Protein AF-A0A842P219-F1 (afdb_monomer_lite)

Sequence (97 aa):
MKKFTKKRVAELTEKYGTPVGFQNNIPIFKAIKKNAYQMKIFCSYCKRWHLHGLTTEYGHRVAHCGDQRIGRKWQKSQDSPYYNLGYFIFLVDGEEK

Foldseek 3Di:
DDDDDPVVLVVLCVPWQDFPDDDPNAGETEWEDPDPFWIWGQHNVQSDIDIDTDDPAKDFDADQDPFDDDPNDTDHSVNRPRHPRHHMYGYDPDDPD

pLDDT: mean 83.83, std 9.53, range [51.84, 93.12]

Radius of gyration: 13.05 Å; chains: 1; bounding box: 27×30×34 Å

Structure (mmCIF, N/CA/C/O backbone):
data_AF-A0A842P219-F1
#
_entry.id   AF-A0A842P219-F1
#
loop_
_atom_site.group_PDB
_atom_site.id
_atom_site.type_symbol
_atom_site.label_atom_id
_atom_site.label_alt_id
_atom_site.label_comp_id
_atom_site.label_asym_id
_atom_site.label_entity_id
_atom_site.label_seq_id
_atom_site.pdbx_PDB_ins_code
_atom_site.Cartn_x
_atom_site.Cartn_y
_atom_site.Cartn_z
_atom_site.occupancy
_atom_site.B_iso_or_equiv
_atom_site.auth_seq_id
_atom_site.auth_comp_id
_atom_site.auth_asym_id
_atom_site.auth_atom_id
_atom_site.pdbx_PDB_model_num
ATOM 1 N N . MET A 1 1 ? 7.375 -0.241 16.363 1.00 55.38 1 MET A N 1
ATOM 2 C CA . MET A 1 1 ? 6.734 0.780 15.496 1.00 55.38 1 MET A CA 1
ATOM 3 C C . MET A 1 1 ? 5.691 1.544 16.300 1.00 55.38 1 MET A C 1
ATOM 5 O O . MET A 1 1 ? 4.823 0.900 16.881 1.00 55.38 1 MET A O 1
ATOM 9 N N . LYS A 1 2 ? 5.765 2.883 16.354 1.00 57.84 2 LYS A N 1
ATOM 10 C CA . LYS A 1 2 ? 4.700 3.712 16.947 1.00 57.84 2 LYS A CA 1
ATOM 11 C C . LYS A 1 2 ? 3.395 3.473 16.176 1.00 57.84 2 LYS A C 1
ATOM 13 O O . LYS A 1 2 ? 3.402 3.465 14.948 1.00 57.84 2 LYS A O 1
ATOM 18 N N . LYS A 1 3 ? 2.290 3.234 16.888 1.00 68.19 3 LYS A N 1
ATOM 19 C CA . LYS A 1 3 ? 0.962 3.124 16.269 1.00 68.19 3 LYS A CA 1
ATOM 20 C C . LYS A 1 3 ? 0.532 4.511 15.790 1.00 68.19 3 LYS A C 1
ATOM 22 O O . LYS A 1 3 ? 0.642 5.473 16.545 1.00 68.19 3 LYS A O 1
ATOM 27 N N . PHE A 1 4 ? 0.048 4.608 14.556 1.00 82.81 4 PHE A N 1
ATOM 28 C CA . PHE A 1 4 ? -0.552 5.839 14.048 1.00 82.81 4 PHE A CA 1
ATOM 29 C C . PHE A 1 4 ? -1.808 6.194 14.850 1.00 82.81 4 PHE A C 1
ATOM 31 O O . PHE A 1 4 ? -2.537 5.310 15.310 1.00 82.81 4 PHE A O 1
ATOM 38 N N . THR A 1 5 ? -2.076 7.490 15.005 1.00 87.38 5 THR A N 1
ATOM 39 C CA . THR A 1 5 ? -3.359 7.957 15.542 1.00 87.38 5 THR A CA 1
ATOM 40 C C . THR A 1 5 ? -4.488 7.573 14.583 1.00 87.38 5 THR A C 1
ATOM 42 O O . THR A 1 5 ? -4.261 7.411 13.383 1.00 87.38 5 THR A O 1
ATOM 45 N N . LYS A 1 6 ? -5.727 7.453 15.081 1.00 87.12 6 LYS A N 1
ATOM 46 C CA . LYS A 1 6 ? -6.896 7.164 14.224 1.00 87.12 6 LYS A CA 1
ATOM 47 C C . LYS A 1 6 ? -7.028 8.173 13.077 1.00 87.12 6 LYS A C 1
ATOM 49 O O . LYS A 1 6 ? -7.256 7.766 11.943 1.00 87.12 6 LYS A O 1
ATOM 54 N N . LYS A 1 7 ? -6.807 9.461 13.373 1.00 91.50 7 LYS A N 1
ATOM 55 C CA . LYS A 1 7 ? -6.804 10.545 12.382 1.00 91.50 7 LYS A CA 1
ATOM 56 C C . LYS A 1 7 ? -5.763 10.297 11.287 1.00 91.50 7 LYS A C 1
ATOM 58 O O . LYS A 1 7 ? -6.115 10.260 10.116 1.00 91.50 7 LYS A O 1
ATOM 63 N N . ARG A 1 8 ? -4.513 10.003 11.666 1.00 89.81 8 ARG A N 1
ATOM 64 C CA . ARG A 1 8 ? -3.448 9.721 10.694 1.00 89.81 8 ARG A CA 1
ATOM 65 C C . ARG A 1 8 ? -3.733 8.469 9.861 1.00 89.81 8 ARG A C 1
ATOM 67 O O . ARG A 1 8 ? -3.441 8.452 8.673 1.00 89.81 8 ARG A O 1
ATOM 74 N N . VAL A 1 9 ? -4.315 7.424 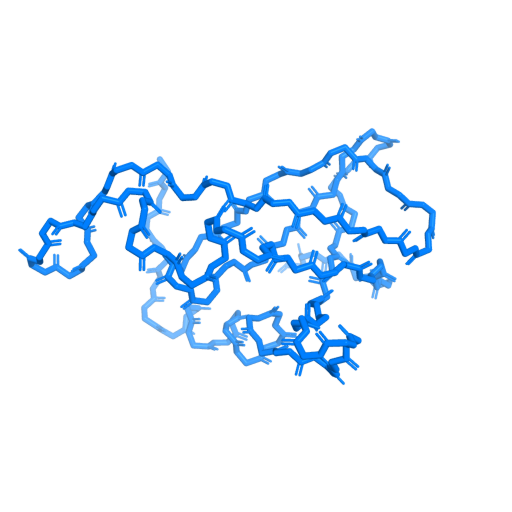10.453 1.00 89.75 9 VAL A N 1
ATOM 75 C CA . VAL A 1 9 ? -4.727 6.223 9.705 1.00 89.75 9 VAL A CA 1
ATOM 76 C C . VAL A 1 9 ? -5.790 6.550 8.656 1.00 89.75 9 VAL A C 1
ATOM 78 O O . VAL A 1 9 ? -5.718 6.005 7.554 1.00 89.75 9 VAL A O 1
ATOM 81 N N . ALA A 1 10 ? -6.762 7.404 8.982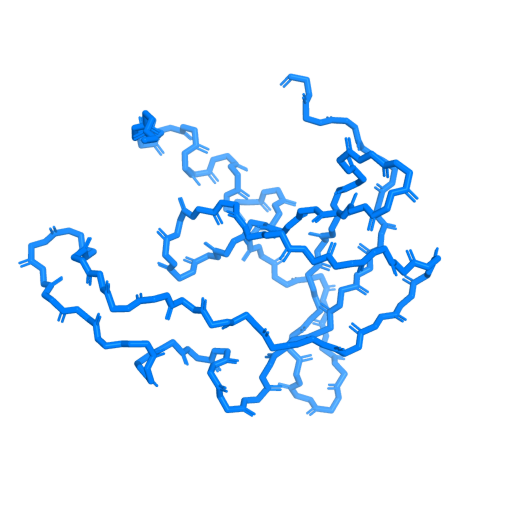 1.00 90.81 10 ALA A N 1
ATOM 82 C CA . ALA A 1 10 ? -7.797 7.826 8.042 1.00 90.81 10 ALA A CA 1
ATOM 83 C C . ALA A 1 10 ? -7.189 8.613 6.872 1.00 90.81 10 ALA A C 1
ATOM 85 O O . ALA A 1 10 ? -7.353 8.196 5.730 1.00 90.81 10 ALA A O 1
ATOM 86 N N . GLU A 1 11 ? -6.376 9.633 7.165 1.00 92.75 11 GLU A N 1
ATOM 87 C CA . GLU A 1 11 ? -5.671 10.440 6.155 1.00 92.75 11 GLU A CA 1
ATOM 88 C C . GLU A 1 11 ? -4.813 9.574 5.216 1.00 92.75 11 GLU A C 1
ATOM 90 O O . GLU A 1 11 ? -4.843 9.723 3.996 1.00 92.75 11 GLU A O 1
ATOM 95 N N . LEU A 1 12 ? -4.049 8.628 5.775 1.00 92.19 12 LEU A N 1
ATOM 96 C CA . LEU A 1 12 ? -3.217 7.718 4.985 1.00 92.19 12 LEU A CA 1
ATOM 97 C C . LEU A 1 12 ? -4.053 6.726 4.166 1.00 92.19 12 LEU A C 1
ATOM 99 O O . LEU A 1 12 ? -3.680 6.399 3.040 1.00 92.19 12 LEU A O 1
ATOM 103 N N . THR A 1 13 ? -5.179 6.250 4.708 1.00 91.44 13 THR A N 1
ATOM 104 C CA . THR A 1 13 ? -6.091 5.355 3.977 1.00 91.44 13 THR A CA 1
ATOM 105 C C . THR A 1 13 ? -6.705 6.080 2.785 1.00 91.44 13 THR A C 1
ATOM 107 O O . THR A 1 13 ? -6.705 5.535 1.687 1.00 91.44 13 THR A O 1
ATOM 110 N N . GLU A 1 14 ? -7.179 7.306 2.982 1.00 91.75 14 GLU A N 1
ATOM 111 C CA . GLU A 1 14 ? -7.755 8.128 1.920 1.00 91.75 14 GLU A CA 1
ATOM 112 C C . GLU A 1 14 ? -6.714 8.435 0.839 1.00 91.75 14 GLU A C 1
ATOM 114 O O . GLU A 1 14 ? -6.942 8.184 -0.342 1.00 91.75 14 GLU A O 1
ATOM 119 N N . LYS A 1 15 ? -5.521 8.885 1.244 1.00 91.88 15 LYS A N 1
ATOM 120 C CA . LYS A 1 15 ? -4.495 9.327 0.295 1.00 91.88 15 LYS A CA 1
ATOM 121 C C . LYS A 1 15 ? -3.796 8.184 -0.449 1.00 91.88 15 LYS A C 1
ATOM 123 O O . LYS A 1 15 ? -3.479 8.344 -1.628 1.00 91.88 15 LYS A O 1
ATOM 128 N N . TYR A 1 16 ? -3.515 7.067 0.229 1.00 92.19 16 TYR A N 1
ATOM 129 C CA . TYR A 1 16 ? -2.644 5.996 -0.288 1.00 92.19 16 TYR A CA 1
ATOM 130 C C . TYR A 1 16 ? -3.236 4.585 -0.182 1.00 92.19 16 TYR A C 1
ATOM 132 O O . TYR A 1 16 ? -2.812 3.698 -0.915 1.00 92.19 16 TYR A O 1
ATOM 140 N N . GLY A 1 17 ? -4.192 4.361 0.723 1.00 89.94 17 GLY A N 1
ATOM 141 C CA . GLY A 1 17 ? -4.820 3.053 0.938 1.00 89.94 17 GLY A CA 1
ATOM 142 C C . GLY A 1 17 ? -6.056 2.781 0.075 1.00 89.94 17 GLY A C 1
ATOM 143 O O . GLY A 1 17 ? -6.619 1.690 0.165 1.00 89.94 17 GLY A O 1
ATOM 144 N N . THR A 1 18 ? -6.489 3.744 -0.736 1.00 92.06 18 THR A N 1
ATOM 145 C CA . THR A 1 18 ? -7.610 3.588 -1.670 1.00 92.06 18 THR A CA 1
ATOM 146 C C . THR A 1 18 ? -7.057 3.283 -3.063 1.00 92.06 18 THR A C 1
ATOM 148 O O . THR A 1 18 ? -6.149 3.998 -3.503 1.00 92.06 18 THR A O 1
ATOM 151 N N . PRO A 1 19 ? -7.541 2.231 -3.754 1.00 92.19 19 PRO A N 1
ATOM 152 C CA . PRO A 1 19 ? -7.102 1.942 -5.113 1.00 92.19 19 PRO A CA 1
ATOM 153 C C . PRO A 1 19 ? -7.391 3.122 -6.046 1.00 92.19 19 PRO A C 1
ATOM 155 O O . PRO A 1 19 ? -8.478 3.691 -6.003 1.00 92.19 19 PRO A O 1
ATOM 158 N N . VAL A 1 20 ? -6.436 3.470 -6.906 1.00 92.94 20 VAL A N 1
ATOM 159 C CA . VAL A 1 20 ? -6.622 4.494 -7.954 1.00 92.94 20 VAL A CA 1
ATOM 160 C C . VAL A 1 20 ? -7.250 3.930 -9.225 1.00 92.94 20 VAL A C 1
ATOM 162 O O . VAL A 1 20 ? -7.641 4.680 -10.111 1.00 92.94 20 VAL A O 1
ATOM 165 N N . GLY A 1 21 ? -7.322 2.608 -9.322 1.00 93.12 21 GLY A N 1
ATOM 166 C CA . GLY A 1 21 ? -7.852 1.887 -10.463 1.00 93.12 21 GLY A CA 1
ATOM 167 C C . GLY A 1 21 ? -7.704 0.387 -10.261 1.00 93.12 21 G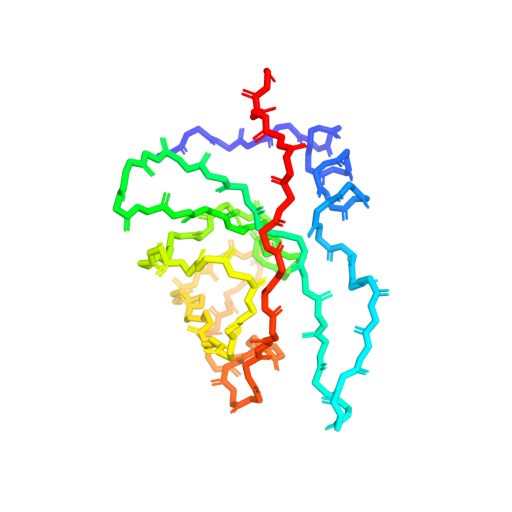LY A C 1
ATOM 168 O O . GLY A 1 21 ? -7.256 -0.072 -9.204 1.00 93.12 21 GLY A O 1
ATOM 169 N N . PHE A 1 22 ? -8.069 -0.366 -11.290 1.00 93.06 22 PHE A N 1
ATOM 170 C CA . PHE A 1 22 ? -7.979 -1.819 -11.310 1.00 93.06 22 PHE A CA 1
ATOM 171 C C . PHE A 1 22 ? -7.401 -2.270 -12.648 1.00 93.06 22 PHE A C 1
ATOM 173 O O . PHE A 1 22 ? -7.751 -1.723 -13.691 1.00 93.06 22 PHE A O 1
ATOM 180 N N . GLN A 1 23 ? -6.546 -3.286 -12.616 1.00 90.25 23 GLN A N 1
ATOM 181 C CA . GLN A 1 23 ? -6.072 -3.993 -13.802 1.00 90.25 23 GLN A CA 1
ATOM 182 C C . GLN A 1 23 ? -6.410 -5.470 -13.630 1.00 90.25 23 GLN A C 1
ATOM 184 O O . GLN A 1 23 ? -5.966 -6.088 -12.669 1.00 90.25 23 GLN A O 1
ATOM 189 N N . ASN A 1 24 ? -7.211 -6.040 -14.533 1.00 90.25 24 ASN A N 1
ATOM 190 C CA . ASN A 1 24 ? -7.677 -7.432 -14.443 1.00 90.25 24 ASN A CA 1
ATOM 191 C C . ASN A 1 24 ? -8.299 -7.770 -13.070 1.00 90.25 24 ASN A C 1
ATOM 193 O O . ASN A 1 24 ? -7.983 -8.796 -12.477 1.00 90.25 24 ASN A O 1
ATOM 197 N N . ASN A 1 25 ? -9.145 -6.879 -12.535 1.00 89.81 25 ASN A N 1
ATOM 198 C CA . ASN A 1 25 ? -9.738 -6.963 -11.187 1.00 89.81 25 ASN A CA 1
ATOM 199 C C . ASN A 1 25 ? -8.741 -6.917 -10.012 1.00 89.81 25 ASN A C 1
ATOM 201 O O . ASN A 1 25 ? -9.138 -7.089 -8.860 1.00 89.81 25 ASN A O 1
ATOM 205 N N . ILE A 1 26 ? -7.464 -6.628 -10.266 1.00 89.94 26 ILE A N 1
ATOM 206 C CA . ILE A 1 26 ? -6.440 -6.444 -9.236 1.00 89.94 26 ILE A CA 1
ATOM 207 C C . ILE A 1 26 ? -6.290 -4.938 -8.964 1.00 89.94 26 ILE A C 1
ATOM 209 O O . ILE A 1 26 ? -6.087 -4.166 -9.906 1.00 89.94 26 ILE A O 1
ATOM 213 N N . PRO A 1 27 ? -6.392 -4.482 -7.703 1.00 91.81 27 PRO A N 1
ATOM 214 C CA . PRO A 1 27 ? -6.339 -3.060 -7.378 1.00 91.81 27 PRO A CA 1
ATOM 215 C C . PRO A 1 27 ? -4.954 -2.461 -7.640 1.00 91.81 27 PRO A C 1
ATOM 217 O O . PRO A 1 27 ? -3.934 -3.119 -7.440 1.00 91.81 27 PRO A O 1
ATOM 220 N N . ILE A 1 28 ? -4.921 -1.190 -8.038 1.00 91.69 28 ILE A N 1
ATOM 221 C CA . ILE A 1 28 ? -3.701 -0.399 -8.232 1.00 91.69 28 ILE A CA 1
ATOM 222 C C . ILE A 1 28 ? -3.585 0.605 -7.079 1.00 91.69 28 ILE A C 1
ATOM 224 O O . ILE A 1 28 ? -4.481 1.424 -6.886 1.00 91.69 28 ILE A O 1
ATOM 228 N N . PHE A 1 29 ? -2.486 0.581 -6.325 1.00 92.31 29 PHE A N 1
ATOM 229 C CA . PHE A 1 29 ? -2.218 1.506 -5.218 1.00 92.31 29 PHE A CA 1
ATOM 230 C C . PHE A 1 29 ? -1.098 2.493 -5.535 1.00 92.31 29 PHE A C 1
ATOM 232 O O . PHE A 1 29 ? -0.176 2.211 -6.301 1.00 92.31 29 PHE A O 1
ATOM 239 N N . LYS A 1 30 ? -1.139 3.644 -4.861 1.00 92.12 30 LYS A N 1
ATOM 240 C CA . LYS A 1 30 ? -0.044 4.617 -4.881 1.00 92.12 30 LYS A CA 1
ATOM 241 C C . LYS A 1 30 ? 1.109 4.128 -4.003 1.00 92.12 30 LYS A C 1
ATOM 243 O O . LYS A 1 30 ? 0.910 3.801 -2.830 1.00 92.12 30 LYS A O 1
ATOM 248 N N . ALA A 1 31 ? 2.316 4.135 -4.553 1.00 90.94 31 ALA A N 1
ATOM 249 C CA . ALA A 1 31 ? 3.555 3.891 -3.827 1.00 90.94 31 ALA A CA 1
ATOM 250 C C . ALA A 1 31 ? 4.382 5.175 -3.727 1.00 90.94 31 ALA A C 1
ATOM 252 O O . ALA A 1 31 ? 4.392 5.990 -4.641 1.00 90.94 31 ALA A O 1
ATOM 253 N N . ILE A 1 32 ? 5.092 5.339 -2.615 1.00 91.12 32 ILE A N 1
ATOM 254 C CA . ILE A 1 32 ? 5.950 6.495 -2.342 1.00 91.12 32 ILE A CA 1
ATOM 255 C C . ILE A 1 32 ? 7.399 6.029 -2.319 1.00 91.12 32 ILE A C 1
ATOM 257 O O . ILE A 1 32 ? 7.712 5.038 -1.648 1.00 91.12 32 ILE A O 1
ATOM 261 N N . LYS A 1 33 ? 8.305 6.754 -2.977 1.00 90.19 33 LYS A N 1
ATOM 262 C CA . LYS A 1 33 ? 9.741 6.488 -2.859 1.00 90.19 33 LYS A CA 1
ATOM 263 C C . LYS A 1 33 ? 10.183 6.660 -1.402 1.00 90.19 33 LYS A C 1
ATOM 265 O O . LYS A 1 33 ? 9.838 7.635 -0.740 1.00 90.19 33 LYS A O 1
ATOM 270 N N . LYS A 1 34 ? 10.928 5.687 -0.875 1.00 88.50 34 LYS A N 1
ATOM 271 C CA . LYS A 1 34 ? 11.542 5.775 0.460 1.00 88.50 34 LYS A CA 1
ATOM 272 C C . LYS A 1 34 ? 13.031 6.086 0.360 1.00 88.50 34 LYS A C 1
ATOM 274 O O . LYS A 1 34 ? 13.545 6.838 1.175 1.00 88.50 34 LYS A O 1
ATOM 279 N N . ASN A 1 35 ? 13.720 5.464 -0.593 1.00 88.88 35 ASN A N 1
ATOM 280 C CA . ASN A 1 35 ? 15.130 5.696 -0.902 1.00 88.88 35 ASN A CA 1
ATOM 281 C C . ASN A 1 35 ? 15.428 5.226 -2.341 1.00 88.88 35 ASN A C 1
ATOM 283 O O . ASN A 1 35 ? 14.508 4.921 -3.100 1.00 88.88 35 ASN A O 1
ATOM 287 N N . ALA A 1 36 ? 16.706 5.174 -2.728 1.00 88.00 36 ALA A N 1
ATOM 288 C CA . ALA A 1 36 ? 17.138 4.750 -4.063 1.00 88.00 36 ALA A CA 1
ATOM 289 C C . ALA A 1 36 ? 16.791 3.289 -4.418 1.00 88.00 36 ALA A C 1
ATOM 291 O O . ALA A 1 36 ? 16.801 2.942 -5.591 1.00 88.00 36 ALA A O 1
ATOM 292 N N . TYR A 1 37 ? 16.459 2.448 -3.435 1.00 88.81 37 TYR A N 1
ATOM 293 C CA . TYR A 1 37 ? 16.247 1.007 -3.626 1.00 88.81 37 TYR A CA 1
ATOM 294 C C . TYR A 1 37 ? 14.859 0.532 -3.196 1.00 88.81 37 TYR A C 1
ATOM 296 O O . TYR A 1 37 ? 14.458 -0.590 -3.502 1.00 88.81 37 TYR A O 1
ATOM 304 N N . GLN A 1 38 ? 14.119 1.363 -2.464 1.00 90.31 38 GLN A N 1
ATOM 305 C CA . GLN A 1 38 ? 12.869 0.985 -1.826 1.00 90.31 38 GLN A CA 1
ATOM 306 C C . GLN A 1 38 ? 11.800 2.048 -2.013 1.00 90.31 38 GLN A C 1
ATOM 308 O O . GLN A 1 38 ? 12.038 3.256 -1.940 1.00 90.31 38 GLN A O 1
ATOM 313 N N . MET A 1 39 ? 10.578 1.558 -2.116 1.00 90.19 39 MET A N 1
ATOM 314 C CA . MET A 1 39 ? 9.358 2.334 -1.982 1.00 90.19 39 MET A CA 1
ATOM 315 C C . MET A 1 39 ? 8.497 1.755 -0.867 1.00 90.19 39 MET A C 1
ATOM 317 O O . MET A 1 39 ? 8.736 0.647 -0.374 1.00 90.19 39 MET A O 1
ATOM 321 N N . LYS A 1 40 ? 7.489 2.517 -0.461 1.00 90.06 40 LYS A N 1
ATOM 322 C CA . LYS A 1 40 ? 6.514 2.110 0.538 1.00 90.06 40 LYS A CA 1
ATOM 323 C C . LYS A 1 40 ? 5.094 2.292 0.026 1.00 90.06 40 LYS A C 1
ATOM 325 O O . LYS A 1 40 ? 4.795 3.270 -0.654 1.00 90.06 40 LYS A O 1
ATOM 330 N N . ILE A 1 41 ? 4.224 1.369 0.407 1.00 90.81 41 ILE A N 1
ATOM 331 C CA . ILE A 1 41 ? 2.783 1.446 0.160 1.00 90.81 41 ILE A CA 1
ATOM 332 C C . ILE A 1 41 ? 2.025 1.440 1.472 1.00 90.81 41 ILE A C 1
ATOM 334 O O . ILE A 1 41 ? 2.456 0.796 2.434 1.00 90.81 41 ILE A O 1
ATOM 338 N N . PHE A 1 42 ? 0.897 2.134 1.524 1.00 90.75 42 PHE A N 1
ATOM 339 C CA . PHE A 1 42 ? 0.044 2.089 2.697 1.00 90.75 42 PHE A CA 1
ATOM 340 C C . PHE A 1 42 ? -1.018 1.013 2.503 1.00 90.75 42 PHE A C 1
ATOM 342 O O . PHE A 1 42 ? -1.914 1.149 1.676 1.00 90.75 42 PHE A O 1
ATOM 349 N N . CYS A 1 43 ? -0.932 -0.068 3.273 1.00 87.88 43 CYS A N 1
ATOM 350 C CA . CYS A 1 43 ? -1.910 -1.141 3.193 1.00 87.88 43 CYS A CA 1
ATOM 351 C C . CYS A 1 43 ? -3.178 -0.750 3.957 1.00 87.88 43 CYS A C 1
ATOM 353 O O . CYS A 1 43 ? -3.172 -0.592 5.183 1.00 87.88 43 CYS A O 1
ATOM 355 N N . SER A 1 44 ? -4.292 -0.635 3.239 1.00 86.06 44 SER A N 1
ATOM 356 C CA . SER A 1 44 ? -5.600 -0.322 3.818 1.00 86.06 44 SER A CA 1
ATOM 357 C C . SER A 1 44 ? -6.187 -1.436 4.675 1.00 86.06 44 SER A C 1
ATOM 359 O O . SER A 1 44 ? -7.081 -1.147 5.469 1.00 86.06 44 SER A O 1
ATOM 361 N N . TYR A 1 45 ? -5.675 -2.664 4.577 1.00 86.06 45 TYR A N 1
ATOM 362 C CA . TYR A 1 45 ? -6.090 -3.775 5.430 1.00 86.06 45 TYR A CA 1
ATOM 363 C C . TYR A 1 45 ? -5.462 -3.665 6.826 1.00 86.06 45 TYR A C 1
ATOM 365 O O . TYR A 1 45 ? -6.162 -3.485 7.820 1.00 86.06 45 TYR A O 1
ATOM 373 N N . CYS A 1 46 ? -4.128 -3.673 6.912 1.00 85.00 46 CYS A N 1
ATOM 374 C CA . CYS A 1 46 ? -3.424 -3.657 8.198 1.00 85.00 46 CYS A CA 1
ATOM 375 C C . CYS A 1 46 ? -3.137 -2.260 8.764 1.00 85.00 46 CYS A C 1
ATOM 377 O O . CYS A 1 46 ? -2.672 -2.144 9.902 1.00 85.00 46 CYS A O 1
ATOM 379 N N . LYS A 1 47 ? -3.404 -1.206 7.981 1.00 86.38 47 LYS A N 1
ATOM 380 C CA . LYS A 1 47 ? -3.178 0.206 8.328 1.00 86.38 47 LYS A CA 1
ATOM 381 C C . LYS A 1 47 ? -1.709 0.526 8.634 1.00 86.38 47 LYS A C 1
ATOM 383 O O . LYS A 1 47 ? -1.403 1.262 9.577 1.00 86.38 47 LYS A O 1
ATOM 388 N N . ARG A 1 48 ? -0.787 -0.047 7.852 1.00 87.12 48 ARG A N 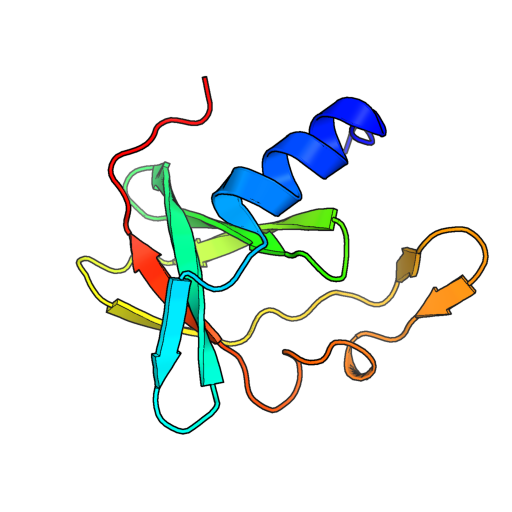1
ATOM 389 C CA . ARG A 1 48 ? 0.671 0.132 7.988 1.00 87.12 48 ARG A CA 1
ATOM 390 C C . ARG A 1 48 ? 1.345 0.328 6.634 1.00 87.12 48 ARG A C 1
ATOM 392 O O . ARG A 1 48 ? 0.829 -0.092 5.600 1.00 87.12 48 ARG A O 1
ATOM 399 N N . TRP A 1 49 ? 2.533 0.927 6.676 1.00 88.56 49 TRP A N 1
ATOM 400 C CA . TRP A 1 49 ? 3.437 0.996 5.534 1.00 88.56 49 TRP A CA 1
ATOM 401 C C . TRP A 1 49 ? 4.130 -0.353 5.307 1.00 88.56 49 TRP A C 1
ATOM 403 O O . TRP A 1 49 ? 4.753 -0.880 6.229 1.00 88.56 49 TRP A O 1
ATOM 413 N N . HIS A 1 50 ? 4.063 -0.874 4.083 1.00 87.56 50 HIS A N 1
ATOM 414 C CA . HIS A 1 50 ? 4.848 -2.019 3.617 1.00 87.56 50 HIS A CA 1
ATOM 415 C C . HIS A 1 50 ? 5.943 -1.549 2.671 1.00 87.56 50 HIS A C 1
ATOM 417 O O . HIS A 1 50 ? 5.716 -0.640 1.877 1.00 87.56 50 HIS A O 1
ATOM 423 N N . LEU A 1 51 ? 7.121 -2.162 2.764 1.00 88.62 51 LEU A N 1
ATOM 424 C CA . LEU A 1 51 ? 8.253 -1.86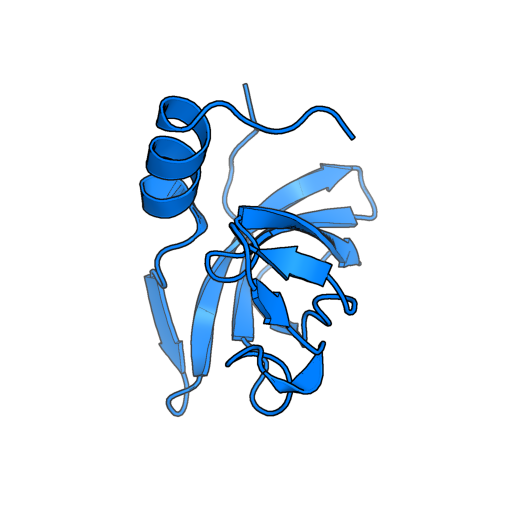1 1.896 1.00 88.62 51 LEU A CA 1
ATOM 425 C C . LEU A 1 51 ? 8.281 -2.814 0.706 1.00 88.62 51 LEU A C 1
ATOM 427 O O . LEU A 1 51 ? 8.046 -4.009 0.864 1.00 88.62 51 LEU A O 1
ATOM 431 N N . HIS A 1 52 ? 8.642 -2.282 -0.455 1.00 87.69 52 HIS A N 1
ATOM 432 C CA . HIS A 1 52 ? 8.916 -3.051 -1.664 1.00 87.69 52 HIS A CA 1
ATOM 433 C C . HIS A 1 52 ? 10.195 -2.539 -2.323 1.00 87.69 52 HIS A C 1
ATOM 435 O O . HIS A 1 52 ? 10.531 -1.360 -2.194 1.00 87.69 52 HIS A O 1
ATOM 441 N N . GLY A 1 53 ? 10.893 -3.422 -3.042 1.00 86.44 53 GLY A N 1
ATOM 442 C CA . GLY A 1 53 ? 11.990 -3.017 -3.922 1.00 86.44 53 GLY A CA 1
ATOM 443 C C . GLY A 1 53 ? 11.479 -2.085 -5.018 1.00 86.44 53 GLY A C 1
ATOM 444 O O . GLY A 1 53 ? 10.352 -2.278 -5.481 1.00 86.44 53 GLY A O 1
ATOM 445 N N . LEU A 1 54 ? 12.284 -1.083 -5.381 1.00 85.25 54 LEU A N 1
ATOM 446 C CA . LEU A 1 54 ? 11.932 -0.003 -6.306 1.00 85.25 54 LEU A CA 1
ATOM 447 C C . LEU A 1 54 ? 11.380 -0.530 -7.647 1.00 85.25 54 LEU A C 1
ATOM 449 O O . LEU A 1 54 ? 11.806 -1.560 -8.162 1.00 85.25 54 LEU A O 1
ATOM 453 N N . THR A 1 55 ? 10.413 0.194 -8.205 1.00 81.44 55 THR A N 1
ATOM 454 C CA . THR A 1 55 ? 9.977 0.088 -9.600 1.00 81.44 55 THR A CA 1
ATOM 455 C C . THR A 1 55 ? 9.966 1.498 -10.169 1.00 81.44 55 THR A C 1
ATOM 457 O O . THR A 1 55 ? 9.735 2.448 -9.418 1.00 81.44 55 THR A O 1
ATOM 460 N N . THR A 1 56 ? 10.271 1.643 -11.451 1.00 71.44 56 THR A N 1
ATOM 461 C CA . THR A 1 56 ? 10.329 2.953 -12.103 1.00 71.44 56 THR A CA 1
ATOM 462 C C . THR A 1 56 ? 8.942 3.493 -12.424 1.00 71.44 56 THR A C 1
ATOM 464 O O . THR A 1 56 ? 8.755 4.701 -12.374 1.00 71.44 56 THR A O 1
ATOM 467 N N . GLU A 1 57 ? 7.963 2.626 -12.700 1.00 68.12 57 GLU A N 1
ATOM 468 C CA . GLU A 1 57 ? 6.662 3.063 -13.228 1.00 68.12 57 GLU A CA 1
ATOM 469 C C . GLU A 1 57 ? 5.506 2.225 -12.676 1.00 68.12 57 GLU A C 1
ATOM 471 O O . GLU A 1 57 ? 4.614 2.741 -12.000 1.00 68.12 57 GLU A O 1
ATOM 476 N N . TYR A 1 58 ? 5.541 0.913 -12.914 1.00 75.94 58 TYR A N 1
ATOM 477 C CA . TYR A 1 58 ? 4.434 0.015 -12.619 1.00 75.94 58 TYR A CA 1
ATOM 478 C C . TYR A 1 58 ? 4.943 -1.377 -12.249 1.00 75.94 58 TYR A C 1
ATOM 480 O O . TYR A 1 58 ? 5.849 -1.913 -12.888 1.00 75.94 58 TYR A O 1
ATOM 488 N N . GLY A 1 59 ? 4.355 -1.998 -11.229 1.00 78.12 59 GLY A N 1
ATOM 489 C CA . GLY A 1 59 ? 4.720 -3.364 -10.863 1.00 78.12 59 GLY A CA 1
ATOM 490 C C . GLY A 1 59 ? 3.598 -4.120 -10.175 1.00 78.12 59 GLY A C 1
ATOM 491 O O . GLY A 1 59 ? 2.950 -3.587 -9.277 1.00 78.12 59 GLY A O 1
ATOM 492 N N . HIS A 1 60 ? 3.401 -5.386 -10.555 1.00 80.69 60 HIS A N 1
ATOM 493 C CA . HIS A 1 60 ? 2.602 -6.320 -9.761 1.00 80.69 60 HIS A CA 1
ATOM 494 C C . HIS A 1 60 ? 3.399 -6.726 -8.524 1.00 80.69 60 HIS A C 1
ATOM 496 O O . HIS A 1 60 ? 4.606 -7.006 -8.593 1.00 80.69 60 HIS A O 1
ATOM 502 N N . ARG A 1 61 ? 2.747 -6.689 -7.368 1.00 80.19 61 ARG A N 1
ATOM 503 C CA . ARG A 1 61 ? 3.341 -6.988 -6.070 1.00 80.19 61 ARG A CA 1
ATOM 504 C C . ARG A 1 61 ? 2.347 -7.763 -5.225 1.00 80.19 61 ARG A C 1
ATOM 506 O O . ARG A 1 61 ? 1.138 -7.602 -5.340 1.00 80.19 61 ARG A O 1
ATOM 513 N N . VAL A 1 62 ? 2.881 -8.545 -4.302 1.00 69.12 62 VAL A N 1
ATOM 514 C CA . VAL A 1 62 ? 2.102 -9.179 -3.244 1.00 69.12 62 VAL A CA 1
ATOM 515 C C . VAL A 1 62 ? 2.619 -8.617 -1.920 1.00 69.12 62 VAL A C 1
ATOM 517 O O . VAL A 1 62 ? 3.797 -8.778 -1.600 1.00 69.12 62 VAL A O 1
ATOM 520 N N . ALA A 1 63 ? 1.780 -7.897 -1.163 1.00 68.50 63 ALA A N 1
ATOM 521 C CA . ALA A 1 63 ? 2.103 -7.589 0.234 1.00 68.50 63 ALA A CA 1
ATOM 522 C C . ALA A 1 63 ? 1.624 -8.745 1.082 1.00 68.50 63 ALA A C 1
ATOM 524 O O . ALA A 1 63 ? 0.422 -8.984 1.226 1.00 68.50 63 ALA A O 1
ATOM 525 N N . HIS A 1 64 ? 2.572 -9.360 1.766 1.00 67.25 64 HIS A N 1
ATOM 526 C CA . HIS A 1 64 ? 2.255 -10.201 2.895 1.00 67.25 64 HIS A CA 1
ATOM 527 C C . HIS A 1 64 ? 2.092 -9.292 4.111 1.00 67.25 64 HIS A C 1
ATOM 529 O O . HIS A 1 64 ? 3.050 -8.752 4.672 1.00 67.25 64 HIS A O 1
ATOM 535 N N . CYS A 1 65 ? 0.842 -9.086 4.515 1.00 75.06 65 CYS A N 1
ATOM 536 C CA . CYS A 1 65 ? 0.592 -8.757 5.906 1.00 75.06 65 CYS A CA 1
ATOM 537 C C . CYS A 1 65 ? 1.095 -9.940 6.729 1.00 75.06 65 CYS A C 1
ATOM 539 O O . CYS A 1 65 ? 0.663 -11.053 6.474 1.00 75.06 65 CYS A O 1
ATOM 541 N N . GLY A 1 66 ? 2.005 -9.730 7.679 1.00 78.62 66 GLY A N 1
ATOM 542 C CA . GLY A 1 66 ? 2.284 -10.768 8.669 1.00 78.62 66 GLY A CA 1
ATOM 543 C C . GLY A 1 66 ? 1.047 -11.027 9.531 1.00 78.62 66 GLY A C 1
ATOM 544 O O . GLY A 1 66 ? 0.168 -10.160 9.633 1.00 78.62 66 GLY A O 1
ATOM 545 N N . ASP A 1 67 ? 1.003 -12.195 10.168 1.00 84.38 67 ASP A N 1
ATOM 546 C CA . ASP A 1 67 ? 0.009 -12.499 11.195 1.00 84.38 67 ASP A CA 1
ATOM 547 C C . ASP A 1 67 ? 0.039 -11.406 12.271 1.00 84.38 67 ASP A C 1
ATOM 549 O O . ASP A 1 67 ? 1.094 -11.041 12.800 1.00 84.38 67 ASP A O 1
ATOM 553 N N . GLN A 1 68 ? -1.118 -10.807 12.545 1.00 82.75 68 GLN A N 1
ATOM 554 C CA . GLN A 1 68 ? -1.189 -9.638 13.413 1.00 82.75 68 GLN A CA 1
ATOM 555 C C . GLN A 1 68 ? -2.567 -9.453 14.041 1.00 82.75 68 GLN A C 1
ATOM 557 O O . GLN A 1 68 ? -3.591 -9.923 13.550 1.00 82.75 68 GLN A O 1
ATOM 562 N N . ARG A 1 69 ? -2.603 -8.677 15.127 1.00 82.25 69 ARG A N 1
ATOM 563 C CA . ARG A 1 69 ? -3.853 -8.247 15.758 1.00 82.25 69 ARG A CA 1
ATOM 564 C C . ARG A 1 69 ? -4.323 -6.920 15.161 1.00 82.25 69 ARG A C 1
ATOM 566 O O . ARG A 1 69 ? -3.622 -5.911 15.284 1.00 82.25 69 ARG A O 1
ATOM 573 N N . ILE A 1 70 ? -5.512 -6.914 14.558 1.00 78.19 70 ILE A N 1
ATOM 574 C CA . ILE A 1 70 ? -6.173 -5.716 14.017 1.00 78.19 70 ILE A CA 1
ATOM 575 C C . ILE A 1 70 ? -7.404 -5.441 14.883 1.00 78.19 70 ILE A C 1
ATOM 577 O O . ILE A 1 70 ? -8.320 -6.256 15.002 1.00 78.19 70 ILE A O 1
ATOM 581 N N . GLY A 1 71 ? -7.384 -4.309 15.592 1.00 77.12 71 GLY A N 1
ATOM 582 C CA . GLY A 1 71 ? -8.330 -4.063 16.681 1.00 77.12 71 GLY A CA 1
ATOM 583 C C . GLY A 1 71 ? -8.170 -5.106 17.793 1.00 77.12 71 GLY A C 1
ATOM 584 O O . GLY A 1 71 ? -7.093 -5.234 18.376 1.00 77.12 71 GLY A O 1
ATOM 585 N N . ARG A 1 72 ? -9.240 -5.853 18.089 1.00 81.75 72 ARG A N 1
ATOM 586 C CA . ARG A 1 72 ? -9.243 -6.932 19.097 1.00 81.75 72 ARG A CA 1
ATOM 587 C C . ARG A 1 72 ? -9.115 -8.337 18.490 1.00 81.75 72 ARG A C 1
ATOM 589 O O . ARG A 1 72 ? -8.913 -9.293 19.238 1.00 81.75 72 ARG A O 1
ATOM 596 N N . LYS A 1 73 ? -9.174 -8.466 17.160 1.00 85.31 73 LYS A N 1
ATOM 597 C CA . LYS A 1 73 ? -9.194 -9.748 16.443 1.00 85.31 73 LYS A CA 1
ATOM 598 C C . LYS A 1 73 ? -7.787 -10.141 15.980 1.00 85.31 73 LYS A C 1
ATOM 600 O O . LYS A 1 73 ? -7.038 -9.295 15.492 1.00 85.31 73 LYS A O 1
ATOM 605 N N . TRP A 1 74 ? -7.426 -11.412 16.155 1.00 85.88 74 TRP A N 1
ATOM 606 C CA . TRP A 1 74 ? -6.248 -11.996 15.509 1.00 85.88 74 TRP A CA 1
ATOM 607 C C . TRP A 1 74 ? -6.571 -12.270 14.041 1.00 85.88 74 TRP A C 1
ATOM 609 O O . TRP A 1 74 ? -7.622 -12.843 13.754 1.00 85.88 74 TRP A O 1
ATOM 619 N N . GLN A 1 75 ? -5.706 -11.835 13.130 1.00 84.06 75 GLN A N 1
ATOM 620 C CA . GLN A 1 75 ? -5.858 -12.059 11.697 1.00 84.06 75 GLN A CA 1
ATOM 621 C C . GLN A 1 75 ? -4.589 -12.696 11.146 1.00 84.06 75 GLN A C 1
ATOM 623 O O . GLN A 1 75 ? -3.477 -12.230 11.422 1.00 84.06 75 GLN A O 1
ATOM 628 N N . LYS A 1 76 ? -4.774 -13.768 10.379 1.00 85.81 76 LYS A N 1
ATOM 629 C CA . LYS A 1 76 ? -3.700 -14.439 9.658 1.00 85.81 76 LYS A CA 1
ATOM 630 C C . LYS A 1 76 ? -3.337 -13.620 8.425 1.00 85.81 76 LYS A C 1
ATOM 632 O O . LYS A 1 76 ? -4.158 -12.896 7.864 1.00 85.81 76 LYS A O 1
ATOM 637 N N . SER A 1 77 ? -2.101 -13.760 7.982 1.00 82.12 77 SER A N 1
ATOM 638 C CA . SER A 1 77 ? -1.587 -13.201 6.731 1.00 82.12 77 SER A CA 1
ATOM 639 C C . SER A 1 77 ? -2.489 -13.498 5.526 1.00 82.12 77 SER A C 1
ATOM 641 O O . SER A 1 77 ? -2.772 -12.600 4.732 1.00 82.12 77 SER A O 1
ATOM 643 N N . GLN A 1 78 ? -3.000 -14.729 5.463 1.00 83.88 78 GLN A N 1
ATOM 644 C CA . GLN A 1 78 ? -3.923 -15.252 4.447 1.00 83.88 78 GLN A CA 1
ATOM 645 C C . GLN A 1 78 ? -5.280 -14.542 4.410 1.00 83.88 78 GLN A C 1
ATOM 647 O O . GLN A 1 78 ? -5.937 -14.541 3.374 1.00 83.88 78 GLN A O 1
ATOM 652 N N . ASP A 1 79 ? -5.683 -13.899 5.508 1.00 84.12 79 ASP A N 1
ATOM 653 C CA . ASP A 1 79 ? -6.953 -13.172 5.587 1.00 84.12 79 ASP A CA 1
ATOM 654 C C . ASP A 1 79 ? -6.893 -11.827 4.835 1.00 84.12 79 ASP A C 1
ATOM 656 O O . ASP A 1 79 ? -7.914 -11.165 4.645 1.00 84.12 79 ASP A O 1
ATOM 660 N N . SER A 1 80 ? -5.695 -11.377 4.437 1.00 82.25 80 SER A N 1
ATOM 661 C CA . SER A 1 80 ? -5.533 -10.166 3.635 1.00 82.25 80 SER A CA 1
ATOM 662 C C . SER A 1 80 ? -6.103 -10.384 2.228 1.00 82.25 80 SER A C 1
ATOM 664 O O . SER A 1 80 ? -5.694 -11.335 1.558 1.00 82.25 80 SER A O 1
ATOM 666 N N . PRO A 1 81 ? -6.927 -9.458 1.698 1.00 82.69 81 PRO A N 1
ATOM 667 C CA . PRO A 1 81 ? -7.428 -9.555 0.322 1.00 82.69 81 PRO A CA 1
ATOM 668 C C . PRO A 1 81 ? -6.294 -9.548 -0.717 1.00 82.69 81 PRO A C 1
ATOM 670 O O . PRO A 1 81 ? -6.459 -10.015 -1.839 1.00 82.69 81 PRO A O 1
ATOM 673 N N . TYR A 1 82 ? -5.118 -9.053 -0.328 1.00 84.69 82 TYR A N 1
ATOM 674 C CA . TYR A 1 82 ? -3.935 -8.972 -1.178 1.00 84.69 82 TYR A CA 1
ATOM 675 C C . TYR A 1 82 ? -3.043 -10.214 -1.115 1.00 84.69 82 TYR A C 1
ATOM 677 O O . TYR A 1 82 ? -2.049 -10.257 -1.829 1.00 84.69 82 TYR A O 1
ATOM 685 N N . TYR A 1 83 ? -3.340 -11.196 -0.255 1.00 82.31 83 TYR A N 1
ATOM 686 C CA . TYR A 1 83 ? -2.446 -12.337 -0.037 1.00 82.31 83 TYR A CA 1
ATOM 687 C C . TYR A 1 83 ? -2.299 -13.215 -1.290 1.00 82.31 83 TYR A C 1
ATOM 689 O O . TYR A 1 83 ? -1.181 -13.579 -1.638 1.00 82.31 83 TYR A O 1
ATOM 697 N N . ASN A 1 84 ? -3.407 -13.494 -1.988 1.00 79.56 84 ASN A N 1
ATOM 698 C CA . ASN A 1 84 ? -3.410 -14.334 -3.194 1.00 79.56 84 ASN A CA 1
ATOM 699 C C . ASN A 1 84 ? -3.339 -13.519 -4.493 1.00 79.56 84 ASN A C 1
ATOM 701 O O . ASN A 1 84 ? -2.606 -13.876 -5.408 1.00 79.56 84 ASN A O 1
ATOM 705 N N . LEU A 1 85 ? -4.108 -12.429 -4.586 1.00 82.06 85 LEU A N 1
ATOM 706 C CA . LEU A 1 85 ? -4.248 -11.645 -5.824 1.00 82.06 85 LEU A CA 1
ATOM 707 C C . LEU A 1 85 ? -3.175 -10.556 -5.972 1.00 82.06 85 LEU A C 1
ATOM 709 O O . LEU A 1 85 ? -2.937 -10.044 -7.069 1.00 82.06 85 LEU A O 1
ATOM 713 N N . GLY A 1 86 ? -2.523 -10.192 -4.866 1.00 87.62 86 GLY A N 1
ATOM 714 C CA . GLY A 1 86 ? -1.619 -9.056 -4.819 1.00 87.62 86 GLY A CA 1
ATOM 715 C C . GLY A 1 86 ? -2.329 -7.734 -5.100 1.00 87.62 86 GLY A C 1
ATOM 716 O O . GLY A 1 86 ? -3.518 -7.550 -4.836 1.00 87.62 86 GLY A O 1
ATOM 717 N N . TYR A 1 87 ? -1.554 -6.793 -5.609 1.00 89.19 87 TYR A N 1
ATOM 718 C CA . TYR A 1 87 ? -1.991 -5.511 -6.135 1.00 89.19 87 TYR A CA 1
ATOM 719 C C . TYR A 1 87 ? -0.923 -4.994 -7.092 1.00 89.19 87 TYR A C 1
ATOM 721 O O . TYR A 1 87 ? 0.233 -5.424 -7.084 1.00 89.19 87 TYR A O 1
ATOM 729 N N . PHE A 1 88 ? -1.295 -4.019 -7.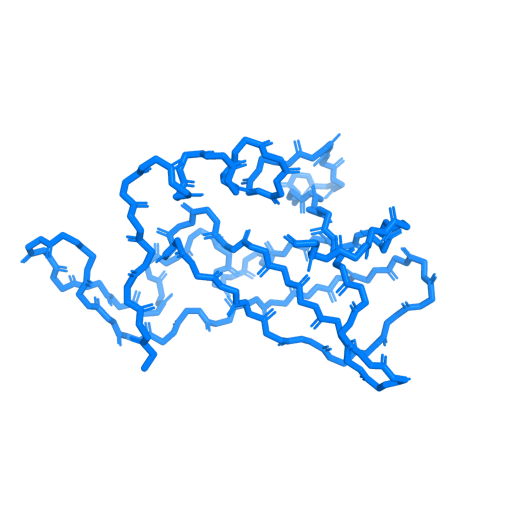897 1.00 91.06 88 PHE A N 1
ATOM 730 C CA . PHE A 1 88 ? -0.336 -3.233 -8.642 1.00 91.06 88 PHE A CA 1
ATOM 731 C C . PHE A 1 88 ? 0.040 -1.980 -7.873 1.00 91.06 88 PHE A C 1
ATOM 733 O O . PHE A 1 88 ? -0.722 -1.471 -7.051 1.00 91.06 88 PHE A O 1
ATOM 740 N N . ILE A 1 89 ? 1.236 -1.485 -8.137 1.00 89.56 89 ILE A N 1
ATOM 741 C CA . ILE A 1 89 ? 1.729 -0.238 -7.574 1.00 89.56 89 ILE A CA 1
ATOM 742 C C . ILE A 1 89 ? 2.137 0.707 -8.681 1.00 89.56 89 ILE A C 1
ATOM 744 O O . ILE A 1 89 ? 2.762 0.296 -9.655 1.00 89.56 89 ILE A O 1
ATOM 748 N N . PHE A 1 90 ? 1.806 1.971 -8.475 1.00 88.38 90 PHE A N 1
ATOM 749 C CA . PHE A 1 90 ? 2.234 3.079 -9.306 1.00 88.38 90 PHE A CA 1
ATOM 750 C C . PHE A 1 90 ? 3.013 4.057 -8.431 1.00 88.38 90 PHE A C 1
ATOM 752 O O . PHE A 1 90 ? 2.510 4.497 -7.387 1.00 88.38 90 PHE A O 1
ATOM 759 N N . LEU A 1 91 ? 4.258 4.339 -8.815 1.00 86.88 91 LEU A N 1
ATOM 760 C CA . LEU A 1 91 ? 5.093 5.285 -8.086 1.00 86.88 91 LEU A CA 1
ATOM 761 C C . LEU A 1 91 ? 4.531 6.692 -8.297 1.00 86.88 91 LEU A C 1
ATOM 763 O O . LEU A 1 91 ? 4.400 7.147 -9.427 1.00 86.88 91 LEU A O 1
ATOM 767 N N . VAL A 1 92 ? 4.188 7.371 -7.206 1.00 86.00 92 VAL A N 1
ATOM 768 C CA . VAL A 1 92 ? 3.775 8.775 -7.251 1.00 86.00 92 VAL A CA 1
ATOM 769 C C . VAL A 1 92 ? 4.885 9.661 -6.715 1.00 86.00 92 VAL A C 1
ATOM 771 O O . VAL A 1 92 ? 5.549 9.307 -5.735 1.00 86.00 92 VAL A O 1
ATOM 774 N N . ASP A 1 93 ? 5.029 10.840 -7.317 1.00 68.12 93 ASP A N 1
ATOM 775 C CA . ASP A 1 93 ? 5.844 11.911 -6.760 1.00 68.12 93 ASP A CA 1
ATOM 776 C C . ASP A 1 93 ? 5.209 12.374 -5.452 1.00 68.12 93 ASP A C 1
ATOM 778 O O . ASP A 1 93 ? 4.192 13.068 -5.390 1.00 68.12 93 ASP A O 1
ATOM 782 N N . GLY A 1 94 ? 5.785 11.901 -4.363 1.00 59.22 94 GLY A N 1
ATOM 783 C CA . GLY A 1 94 ? 5.381 12.256 -3.028 1.00 59.22 94 GLY A CA 1
ATOM 784 C C . GLY A 1 94 ? 6.525 11.941 -2.096 1.00 59.22 94 GLY A C 1
ATOM 785 O O . GLY A 1 94 ? 7.127 10.875 -2.168 1.00 59.22 94 GLY A O 1
ATOM 786 N N . GLU A 1 95 ? 6.812 12.861 -1.195 1.00 55.41 95 GLU A N 1
ATOM 787 C CA . GLU A 1 95 ? 7.472 12.523 0.052 1.00 55.41 95 GLU A CA 1
ATOM 788 C C . GLU A 1 95 ? 6.379 12.460 1.120 1.00 55.41 95 GLU A C 1
ATOM 790 O O . GLU A 1 95 ? 5.420 13.243 1.113 1.00 55.41 95 GLU A O 1
ATOM 795 N N . GLU A 1 96 ? 6.471 11.490 2.031 1.00 57.25 96 GLU A N 1
ATOM 796 C CA . GLU A 1 96 ? 5.701 11.581 3.271 1.00 57.25 96 GLU A CA 1
ATOM 797 C C . GLU A 1 96 ? 6.321 12.730 4.075 1.00 57.25 96 GLU A C 1
ATOM 799 O O . GLU A 1 96 ? 7.305 12.502 4.771 1.00 57.25 96 GLU A O 1
ATOM 804 N N . LYS A 1 97 ? 5.797 13.952 3.898 1.00 51.84 97 LYS A N 1
ATOM 805 C CA . LYS A 1 97 ? 6.080 15.086 4.785 1.00 51.84 97 LYS A CA 1
ATOM 806 C C . LYS A 1 97 ? 5.611 14.773 6.204 1.00 51.84 97 LYS A C 1
ATOM 808 O O . LYS A 1 97 ? 4.503 14.187 6.342 1.00 51.84 97 LYS A O 1
#

Secondary structure (DSSP, 8-state):
-PPPPHHHHHHHHHHHSS-SEEETTEEEEEEEE-SSSEEEEEETTTTEEEEEE--SSEEEE---PPSEEETTEEE-GGGSTHHHH-EEEEEES----